Protein AF-A0A4T0EYI4-F1 (afdb_monomer_lite)

Radius of gyration: 16.44 Å; chains: 1; bounding box: 53×43×41 Å

Structure (mmCIF, N/CA/C/O backbone):
data_AF-A0A4T0EYI4-F1
#
_entry.id   AF-A0A4T0EYI4-F1
#
loop_
_atom_site.group_PDB
_atom_site.id
_atom_site.type_symbol
_atom_site.label_atom_id
_atom_site.label_alt_id
_atom_site.label_comp_id
_atom_site.label_asym_id
_atom_site.label_entity_id
_atom_site.label_seq_id
_atom_site.pdbx_PDB_ins_code
_atom_site.Cartn_x
_atom_site.Cartn_y
_atom_site.Cartn_z
_atom_site.occupancy
_atom_site.B_iso_or_equiv
_atom_site.auth_seq_id
_atom_site.auth_comp_id
_atom_site.auth_asym_id
_atom_site.auth_atom_id
_atom_site.pdbx_PDB_model_num
ATOM 1 N N . MET A 1 1 ? -4.486 22.518 3.947 1.00 43.56 1 MET A N 1
ATOM 2 C CA . MET A 1 1 ? -3.562 22.974 2.892 1.00 43.56 1 MET A CA 1
ATOM 3 C C . MET A 1 1 ? -3.400 21.788 1.966 1.00 43.56 1 MET A C 1
ATOM 5 O O . MET A 1 1 ? -2.816 20.806 2.405 1.00 43.56 1 MET A O 1
ATOM 9 N N . SER A 1 2 ? -4.046 21.813 0.800 1.00 47.06 2 SER A N 1
ATOM 10 C CA . SER A 1 2 ? -3.834 20.815 -0.251 1.00 47.06 2 SER A CA 1
ATOM 11 C C . SER A 1 2 ? -2.550 21.151 -1.007 1.00 47.06 2 SER A C 1
ATOM 13 O O . SER A 1 2 ? -2.255 22.325 -1.242 1.00 47.06 2 SER A O 1
ATOM 15 N N . ASN A 1 3 ? -1.763 20.124 -1.322 1.00 55.41 3 ASN A N 1
ATOM 16 C CA . ASN A 1 3 ? -0.596 20.237 -2.195 1.00 55.41 3 ASN A CA 1
ATOM 17 C C . ASN A 1 3 ? -0.980 19.762 -3.602 1.00 55.41 3 ASN A C 1
ATOM 19 O O . ASN A 1 3 ? -1.886 18.942 -3.740 1.00 55.41 3 ASN A O 1
ATOM 23 N N . ALA A 1 4 ? -0.293 20.276 -4.624 1.00 63.62 4 ALA A N 1
ATOM 24 C CA . ALA A 1 4 ? -0.445 19.809 -6.001 1.00 63.62 4 ALA A CA 1
ATOM 25 C C . ALA A 1 4 ? -0.168 18.299 -6.116 1.00 63.62 4 ALA A C 1
ATOM 27 O O . ALA A 1 4 ? 0.620 17.768 -5.329 1.00 63.62 4 ALA A O 1
ATOM 28 N N . ALA A 1 5 ? -0.781 17.654 -7.114 1.00 70.56 5 ALA A N 1
ATOM 29 C CA . ALA A 1 5 ? -0.576 16.249 -7.451 1.00 70.56 5 ALA A CA 1
ATOM 30 C C . ALA A 1 5 ? 0.906 15.855 -7.375 1.00 70.56 5 ALA A C 1
ATOM 32 O O . ALA A 1 5 ? 1.769 16.480 -8.005 1.00 70.56 5 ALA A O 1
ATOM 33 N N . LEU A 1 6 ? 1.202 14.822 -6.587 1.00 82.38 6 LEU A N 1
ATOM 34 C CA . LEU A 1 6 ? 2.560 14.309 -6.468 1.00 82.38 6 LEU A CA 1
ATOM 35 C C . LEU A 1 6 ? 2.934 13.525 -7.715 1.00 82.38 6 LEU A C 1
ATOM 37 O O . LEU A 1 6 ? 2.114 12.809 -8.287 1.00 82.38 6 LEU A O 1
ATOM 41 N N . THR A 1 7 ? 4.196 13.660 -8.112 1.00 86.81 7 THR A N 1
ATOM 42 C CA . THR A 1 7 ? 4.756 12.932 -9.245 1.00 86.81 7 THR A CA 1
ATOM 43 C C . THR A 1 7 ? 6.053 12.256 -8.849 1.00 86.81 7 THR A C 1
ATOM 45 O O . THR A 1 7 ? 6.918 12.884 -8.235 1.00 86.81 7 THR A O 1
ATOM 48 N N . ALA A 1 8 ? 6.223 11.013 -9.271 1.00 86.31 8 ALA A N 1
ATOM 49 C CA . ALA A 1 8 ? 7.468 10.275 -9.175 1.00 86.31 8 ALA A CA 1
ATOM 50 C C . ALA A 1 8 ? 7.797 9.643 -10.528 1.00 86.31 8 ALA A C 1
ATOM 52 O O . ALA A 1 8 ? 7.044 9.745 -11.495 1.00 86.31 8 ALA A O 1
ATOM 53 N N . THR A 1 9 ? 8.951 8.991 -10.596 1.00 87.88 9 THR A N 1
ATOM 54 C CA . THR A 1 9 ? 9.255 8.071 -11.691 1.00 87.88 9 THR A CA 1
ATOM 55 C C . THR A 1 9 ? 9.747 6.760 -11.111 1.00 87.88 9 THR A C 1
ATOM 57 O O . THR A 1 9 ? 10.304 6.770 -10.011 1.00 87.88 9 THR A O 1
ATOM 60 N N . CYS A 1 10 ? 9.556 5.656 -11.830 1.00 84.44 10 CYS A N 1
ATOM 61 C CA . CYS A 1 10 ? 10.192 4.387 -11.493 1.00 84.44 10 CYS A CA 1
ATOM 62 C C . CYS A 1 10 ? 10.856 3.722 -12.698 1.00 84.44 10 CYS A C 1
ATOM 64 O O . CYS A 1 10 ? 10.366 3.827 -13.823 1.00 84.44 10 CYS A O 1
ATOM 66 N N . GLY A 1 11 ? 11.944 2.995 -12.436 1.00 75.12 11 GLY A N 1
ATOM 67 C CA . GLY A 1 11 ? 12.628 2.172 -13.431 1.00 75.12 11 GLY A CA 1
ATOM 68 C C . GLY A 1 11 ? 13.494 2.938 -14.438 1.00 75.12 11 GLY A C 1
ATOM 69 O O . GLY A 1 11 ? 13.702 4.148 -14.348 1.00 75.12 11 GLY A O 1
ATOM 70 N N . ASN A 1 12 ? 14.035 2.187 -15.400 1.00 72.19 12 ASN A N 1
ATOM 71 C CA . ASN A 1 12 ? 14.775 2.701 -16.551 1.00 72.19 12 ASN A CA 1
ATOM 72 C C . ASN A 1 12 ? 14.362 1.908 -17.813 1.00 72.19 12 ASN A C 1
ATOM 74 O O . ASN A 1 12 ? 14.700 0.724 -17.899 1.00 72.19 12 ASN A O 1
ATOM 78 N N . PRO A 1 13 ? 13.653 2.512 -18.789 1.00 78.06 13 PRO A N 1
ATOM 79 C CA . PRO A 1 13 ? 13.300 3.932 -18.873 1.00 78.06 13 PRO A CA 1
ATOM 80 C C . PRO A 1 13 ? 12.294 4.370 -17.790 1.00 78.06 13 PRO A C 1
ATOM 82 O O . PRO A 1 13 ? 11.542 3.533 -17.292 1.00 78.06 13 PRO A O 1
ATOM 85 N N . PRO A 1 14 ? 12.286 5.663 -17.415 1.00 86.19 14 PRO A N 1
ATOM 86 C CA . PRO A 1 14 ? 11.438 6.168 -16.342 1.00 86.19 14 PRO A CA 1
ATOM 87 C C . PRO A 1 14 ? 9.956 6.109 -16.726 1.00 86.19 14 PRO A C 1
ATOM 89 O O . PRO A 1 14 ? 9.542 6.677 -17.737 1.00 86.19 14 PRO A O 1
ATOM 92 N N . ILE A 1 15 ? 9.160 5.451 -15.886 1.00 87.38 15 ILE A N 1
ATOM 93 C CA . ILE A 1 15 ? 7.695 5.446 -15.945 1.00 87.38 15 ILE A CA 1
ATOM 94 C C . ILE A 1 15 ? 7.197 6.567 -15.027 1.00 87.38 15 ILE A C 1
ATOM 96 O O . ILE A 1 15 ? 7.548 6.531 -13.846 1.00 87.38 15 ILE A O 1
ATOM 100 N N . PRO A 1 16 ? 6.441 7.565 -15.522 1.00 89.62 16 PRO A N 1
ATOM 101 C CA . PRO A 1 16 ? 5.845 8.586 -14.668 1.00 89.62 16 PRO A CA 1
ATOM 102 C C . PRO A 1 16 ? 4.775 7.957 -13.777 1.00 89.62 16 PRO A C 1
ATOM 104 O O . PRO A 1 16 ? 4.038 7.085 -14.226 1.00 89.62 16 PRO A O 1
ATOM 107 N N . LEU A 1 17 ? 4.732 8.399 -12.524 1.00 89.94 17 LEU A N 1
ATOM 108 C CA . LEU A 1 17 ? 3.751 7.978 -11.533 1.00 89.94 17 LEU A CA 1
ATOM 109 C C . LEU A 1 17 ? 3.094 9.200 -10.928 1.00 89.94 17 LEU A C 1
ATOM 111 O O . LEU A 1 17 ? 3.799 10.138 -10.543 1.00 89.94 17 LEU A O 1
ATOM 115 N N . HIS A 1 18 ? 1.779 9.158 -10.801 1.00 89.56 18 HIS A N 1
ATOM 116 C CA . HIS A 1 18 ? 0.986 10.219 -10.207 1.00 89.56 18 HIS A CA 1
ATOM 117 C C . HIS A 1 18 ? 0.351 9.739 -8.895 1.00 89.56 18 HIS A C 1
ATOM 119 O O . HIS A 1 18 ? 0.229 8.543 -8.641 1.00 89.56 18 HIS A O 1
ATOM 125 N N . SER A 1 19 ? 0.023 10.662 -7.993 1.00 85.81 19 SER A N 1
ATOM 126 C CA . SER A 1 19 ? -0.863 10.340 -6.866 1.00 85.81 19 SER A CA 1
ATOM 127 C C . SER A 1 19 ? -2.304 10.239 -7.363 1.00 85.81 19 SER A C 1
ATOM 129 O O . SER A 1 19 ? -2.661 10.824 -8.385 1.00 85.81 19 SER A O 1
ATOM 131 N N . GLN A 1 20 ? -3.137 9.507 -6.625 1.00 79.88 20 GLN A N 1
ATOM 132 C CA . GLN A 1 20 ? -4.529 9.247 -6.984 1.00 79.88 20 GLN A CA 1
ATOM 133 C C . GLN A 1 20 ? -5.396 10.519 -7.018 1.00 79.88 20 GLN A C 1
ATOM 135 O O . GLN A 1 20 ? -6.452 10.526 -7.657 1.00 79.88 20 GLN A O 1
ATOM 140 N N . SER A 1 21 ? -4.981 11.576 -6.316 1.00 79.62 21 SER A N 1
ATOM 141 C CA . SER A 1 21 ? -5.732 12.822 -6.161 1.00 79.62 21 SER A CA 1
ATOM 142 C C . SER A 1 21 ? -4.952 14.014 -6.728 1.00 79.62 21 SER A C 1
ATOM 144 O O . SER A 1 21 ? -3.763 14.180 -6.457 1.00 79.62 21 SER A O 1
ATOM 146 N N . ASP A 1 22 ? -5.650 14.904 -7.442 1.00 72.56 22 ASP A N 1
ATOM 147 C CA . ASP A 1 22 ? -5.082 16.173 -7.934 1.00 72.56 22 ASP A CA 1
ATOM 148 C C . ASP A 1 22 ? -4.660 17.110 -6.786 1.00 72.56 22 ASP A C 1
ATOM 150 O O . ASP A 1 22 ? -3.749 17.932 -6.922 1.00 72.56 22 ASP A O 1
ATOM 154 N N . GLU A 1 23 ? -5.327 16.960 -5.639 1.00 79.75 23 GLU A N 1
ATOM 155 C CA . GLU A 1 23 ? -5.036 17.633 -4.380 1.00 79.75 23 GLU A CA 1
ATOM 156 C C . GLU A 1 23 ? -4.687 16.596 -3.309 1.00 79.75 23 GLU A C 1
ATOM 158 O O . GLU A 1 23 ? -5.571 15.974 -2.723 1.00 79.75 23 GLU A O 1
ATOM 163 N N . THR A 1 24 ? -3.396 16.421 -3.025 1.00 78.50 24 THR A N 1
ATOM 164 C CA . THR A 1 24 ? -2.951 15.390 -2.079 1.00 78.50 24 THR A CA 1
ATOM 165 C C . THR A 1 24 ? -3.036 15.888 -0.639 1.00 78.50 24 THR A C 1
ATOM 167 O O . THR A 1 24 ? -2.420 16.899 -0.269 1.00 78.50 24 THR A O 1
ATOM 170 N N . SER A 1 25 ? -3.762 15.155 0.197 1.00 86.88 25 SER A N 1
ATOM 171 C CA . SER A 1 25 ? -3.719 15.263 1.652 1.00 86.88 25 SER A CA 1
ATOM 172 C C . SER A 1 25 ? -2.351 14.827 2.204 1.00 86.88 25 SER A C 1
ATOM 174 O O . SER A 1 25 ? -1.619 14.076 1.555 1.00 86.88 25 SER A O 1
ATOM 176 N N . PRO A 1 26 ? -1.982 15.228 3.437 1.00 89.75 26 PRO A N 1
ATOM 177 C CA . PRO A 1 26 ? -0.728 14.788 4.053 1.00 89.75 26 PRO A CA 1
ATOM 178 C C . PRO A 1 26 ? -0.599 13.262 4.177 1.00 89.75 26 PRO A C 1
ATOM 180 O O . PRO A 1 26 ? 0.506 12.730 4.101 1.00 89.75 26 PRO A O 1
ATOM 183 N N . SER A 1 27 ? -1.717 12.558 4.367 1.00 90.19 27 SER A N 1
ATOM 184 C CA . SER A 1 27 ? -1.760 11.097 4.456 1.00 90.19 27 SER A CA 1
ATOM 185 C C . SER A 1 27 ? -1.556 10.417 3.106 1.00 90.19 27 SER A C 1
ATOM 187 O O . SER A 1 27 ? -0.804 9.447 3.041 1.00 90.19 27 SER A O 1
ATOM 189 N N . GLU A 1 28 ? -2.170 10.938 2.038 1.00 90.06 28 GLU A N 1
ATOM 190 C CA . GLU A 1 28 ? -1.924 10.459 0.668 1.00 90.06 28 GLU A CA 1
ATOM 191 C C . GLU A 1 28 ? -0.465 10.707 0.290 1.00 90.06 28 GLU A C 1
ATOM 193 O O . GLU A 1 28 ? 0.220 9.788 -0.140 1.00 90.06 28 GLU A O 1
ATOM 198 N N . ALA A 1 29 ? 0.060 11.901 0.581 1.00 92.50 29 ALA A N 1
ATOM 199 C CA . ALA A 1 29 ? 1.457 12.229 0.329 1.00 92.50 29 ALA A CA 1
ATOM 200 C C . ALA A 1 29 ? 2.436 11.303 1.064 1.00 92.50 29 ALA A C 1
ATOM 202 O O . ALA A 1 29 ? 3.441 10.871 0.498 1.00 92.50 29 ALA A O 1
ATOM 203 N N . ALA A 1 30 ? 2.148 10.973 2.324 1.00 95.38 30 ALA A N 1
ATOM 204 C CA . ALA A 1 30 ? 2.953 10.024 3.080 1.00 95.38 30 ALA A CA 1
ATOM 205 C C . ALA A 1 30 ? 2.912 8.622 2.453 1.00 95.38 30 ALA A C 1
ATOM 207 O O . ALA A 1 30 ? 3.962 8.001 2.305 1.00 95.38 30 ALA A O 1
ATOM 208 N N . MET A 1 31 ? 1.731 8.137 2.056 1.00 95.69 31 MET A N 1
ATOM 209 C CA . MET A 1 31 ? 1.601 6.826 1.418 1.00 95.69 31 MET A CA 1
ATOM 210 C C . MET A 1 31 ? 2.300 6.782 0.052 1.00 95.69 31 MET A C 1
ATOM 212 O O . MET A 1 31 ? 3.063 5.853 -0.209 1.00 95.69 31 MET A O 1
ATOM 216 N N . PHE A 1 32 ? 2.109 7.810 -0.776 1.00 95.06 32 PHE A N 1
ATOM 217 C CA . PHE A 1 32 ? 2.765 7.967 -2.073 1.00 95.06 32 PHE A CA 1
ATOM 218 C C . PHE A 1 32 ? 4.290 7.880 -1.947 1.00 95.06 32 PHE A C 1
ATOM 220 O O . PHE A 1 32 ? 4.945 7.138 -2.681 1.00 95.06 32 PHE A O 1
ATOM 227 N N . ASN A 1 33 ? 4.867 8.592 -0.974 1.00 95.75 33 ASN A N 1
ATOM 228 C CA . ASN A 1 33 ? 6.309 8.573 -0.733 1.00 95.75 33 ASN A CA 1
ATOM 229 C C . ASN A 1 33 ? 6.793 7.200 -0.246 1.00 95.75 33 ASN A C 1
ATOM 231 O O . ASN A 1 33 ? 7.795 6.703 -0.746 1.00 95.75 33 ASN A O 1
ATOM 235 N N . ILE A 1 34 ? 6.052 6.540 0.654 1.00 97.69 34 ILE A N 1
ATOM 236 C CA . ILE A 1 34 ? 6.377 5.181 1.126 1.00 97.69 34 ILE A CA 1
ATOM 237 C C . ILE A 1 34 ? 6.446 4.184 -0.046 1.00 97.69 34 ILE A C 1
ATOM 239 O O . ILE A 1 34 ? 7.352 3.348 -0.097 1.00 97.69 34 ILE A O 1
ATOM 243 N N . LEU A 1 35 ? 5.501 4.264 -0.988 1.00 96.94 35 LEU A N 1
ATOM 244 C CA . LEU A 1 35 ? 5.482 3.408 -2.178 1.00 96.94 35 LEU A CA 1
ATOM 245 C C . LEU A 1 35 ? 6.596 3.775 -3.159 1.00 96.94 35 LEU A C 1
ATOM 247 O O . LEU A 1 35 ? 7.276 2.886 -3.671 1.00 96.94 35 LEU A O 1
ATOM 251 N N . THR A 1 36 ? 6.816 5.072 -3.378 1.00 96.00 36 THR A N 1
ATOM 252 C CA . THR A 1 36 ? 7.889 5.593 -4.235 1.00 96.00 36 THR A CA 1
ATOM 253 C C . THR A 1 36 ? 9.256 5.111 -3.758 1.00 96.00 36 THR A C 1
ATOM 255 O O . THR A 1 36 ? 10.048 4.619 -4.563 1.00 96.00 36 THR A O 1
ATOM 258 N N . ASP A 1 37 ? 9.512 5.180 -2.452 1.00 95.94 37 ASP A N 1
ATOM 259 C CA . ASP A 1 37 ? 10.762 4.722 -1.850 1.00 95.94 37 ASP A CA 1
ATOM 260 C C . ASP A 1 37 ? 10.992 3.227 -2.108 1.00 95.94 37 ASP A C 1
ATOM 262 O O . ASP A 1 37 ? 12.105 2.831 -2.442 1.00 95.94 37 ASP A O 1
ATOM 266 N N . LEU A 1 38 ? 9.947 2.392 -2.020 1.00 96.88 38 LEU A N 1
ATOM 267 C CA . LEU A 1 38 ? 10.032 0.949 -2.275 1.00 96.88 38 LEU A CA 1
ATOM 268 C C . LEU A 1 38 ? 10.361 0.624 -3.740 1.00 96.88 38 LEU A C 1
ATOM 270 O O . LEU A 1 38 ? 11.219 -0.219 -4.033 1.00 96.88 38 LEU A O 1
ATOM 274 N N . ILE A 1 39 ? 9.649 1.243 -4.679 1.00 95.06 39 ILE A N 1
ATOM 275 C CA . ILE A 1 39 ? 9.796 0.911 -6.101 1.00 95.06 39 ILE A CA 1
ATOM 276 C C . ILE A 1 39 ? 11.081 1.481 -6.707 1.00 95.06 39 ILE A C 1
ATOM 278 O O . ILE A 1 39 ? 11.542 0.958 -7.718 1.00 95.06 39 ILE A O 1
ATOM 282 N N . ASN A 1 40 ? 11.685 2.489 -6.071 1.00 92.75 40 ASN A N 1
ATOM 283 C CA . ASN A 1 40 ? 12.924 3.118 -6.526 1.00 92.75 40 ASN A CA 1
ATOM 284 C C . ASN A 1 40 ? 14.195 2.584 -5.863 1.00 92.75 40 ASN A C 1
ATOM 286 O O . ASN A 1 40 ? 15.286 3.040 -6.202 1.00 92.75 40 ASN A O 1
ATOM 290 N N . ILE A 1 41 ? 14.095 1.582 -4.983 1.00 93.00 41 ILE A N 1
ATOM 291 C CA . ILE A 1 41 ? 15.282 0.876 -4.481 1.00 93.00 41 ILE A CA 1
ATOM 292 C C . ILE A 1 41 ? 16.071 0.323 -5.684 1.00 93.00 41 ILE A C 1
ATOM 294 O O . ILE A 1 41 ? 15.489 -0.356 -6.534 1.00 93.00 41 ILE A O 1
ATOM 298 N N . PRO A 1 42 ? 17.380 0.572 -5.816 1.00 91.75 42 PRO A N 1
ATOM 299 C CA . PRO A 1 42 ? 18.155 -0.034 -6.892 1.00 91.75 42 PRO A CA 1
ATOM 300 C C . PRO A 1 42 ? 18.038 -1.565 -6.855 1.00 91.75 42 PRO A C 1
ATOM 302 O O . PRO A 1 42 ? 18.123 -2.165 -5.787 1.00 91.75 42 PRO A O 1
ATOM 305 N N . THR A 1 43 ? 17.866 -2.232 -8.002 1.00 90.25 43 THR A N 1
ATOM 306 C CA . THR A 1 43 ? 17.611 -3.691 -8.060 1.00 90.25 43 THR A CA 1
ATOM 307 C C . THR A 1 43 ? 18.651 -4.522 -7.301 1.00 90.25 43 THR A C 1
ATOM 309 O O . THR A 1 43 ? 18.314 -5.530 -6.692 1.00 90.25 43 THR A O 1
ATOM 312 N N . HIS A 1 44 ? 19.913 -4.087 -7.296 1.00 91.94 44 HIS A N 1
ATOM 313 C CA . HIS A 1 44 ? 21.008 -4.756 -6.587 1.00 91.94 44 HIS A CA 1
ATOM 314 C C . HIS A 1 44 ? 20.997 -4.529 -5.064 1.00 91.94 44 HIS A C 1
ATOM 316 O O . HIS A 1 44 ? 21.643 -5.276 -4.332 1.00 91.94 44 HIS A O 1
ATOM 322 N N . GLU A 1 45 ? 20.273 -3.516 -4.587 1.00 94.06 45 GLU A N 1
ATOM 323 C CA . GLU A 1 45 ? 20.070 -3.208 -3.167 1.00 94.06 45 GLU A CA 1
ATOM 324 C C . GLU A 1 45 ? 18.740 -3.7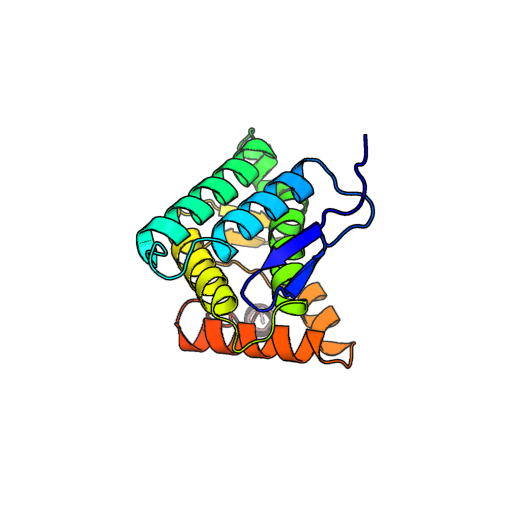63 -2.641 1.00 94.06 45 GLU A C 1
ATOM 326 O O . GLU A 1 45 ? 18.569 -3.919 -1.430 1.00 94.06 45 GLU A O 1
ATOM 331 N N . TYR A 1 46 ? 17.794 -4.076 -3.533 1.00 95.94 46 TYR A N 1
ATOM 332 C CA . TYR A 1 46 ? 16.490 -4.599 -3.155 1.00 95.94 46 TYR A CA 1
ATOM 333 C C . TYR A 1 46 ? 16.613 -5.974 -2.493 1.00 95.94 46 TYR A C 1
ATOM 335 O O . TYR A 1 46 ? 17.049 -6.957 -3.093 1.00 95.94 46 TYR A O 1
ATOM 343 N N . GLN A 1 47 ? 16.170 -6.051 -1.241 1.00 95.94 47 GLN A N 1
ATOM 344 C CA . GLN A 1 47 ? 16.106 -7.289 -0.478 1.00 95.94 47 GLN A CA 1
ATOM 345 C C . GLN A 1 47 ? 14.644 -7.609 -0.201 1.00 95.94 47 GLN A C 1
ATOM 347 O O . GLN A 1 47 ? 14.052 -6.992 0.683 1.00 95.94 47 GLN A O 1
ATOM 352 N N . LYS A 1 48 ? 14.092 -8.600 -0.917 1.00 93.75 48 LYS A N 1
ATOM 353 C CA . LYS A 1 48 ? 12.678 -9.016 -0.854 1.00 93.75 48 LYS A CA 1
ATOM 354 C C . LYS A 1 48 ? 12.061 -8.866 0.538 1.00 93.75 48 LYS A C 1
ATOM 356 O O . LYS A 1 48 ? 11.155 -8.068 0.710 1.00 93.75 48 LYS A O 1
ATOM 361 N N . HIS A 1 49 ? 12.593 -9.554 1.548 1.00 95.00 49 HIS A N 1
ATOM 362 C CA . HIS A 1 49 ? 12.026 -9.501 2.899 1.00 95.00 49 HIS A CA 1
ATOM 363 C C . HIS A 1 49 ? 12.349 -8.205 3.652 1.00 95.00 49 HIS A C 1
ATOM 365 O O . HIS A 1 49 ? 11.461 -7.615 4.257 1.00 95.00 49 HIS A O 1
ATOM 371 N N . THR A 1 50 ? 13.598 -7.735 3.632 1.00 96.94 50 THR A N 1
ATOM 372 C CA . THR A 1 50 ? 14.018 -6.573 4.434 1.00 96.94 50 THR A CA 1
ATOM 373 C C . THR A 1 50 ? 13.388 -5.272 3.938 1.00 96.94 50 THR A C 1
ATOM 375 O O . THR A 1 50 ? 12.828 -4.514 4.733 1.00 96.94 50 THR A O 1
ATOM 378 N N . SER A 1 51 ? 13.466 -5.022 2.628 1.00 97.38 51 SER A N 1
ATOM 379 C CA . SER A 1 51 ? 12.935 -3.824 1.980 1.00 97.38 51 SER A CA 1
ATOM 380 C C . SER A 1 51 ? 11.414 -3.780 2.105 1.00 97.38 51 SER A C 1
ATOM 382 O O . SER A 1 51 ? 10.877 -2.806 2.631 1.00 97.38 51 SER A O 1
ATOM 384 N N . ALA A 1 52 ? 10.726 -4.870 1.743 1.00 97.31 52 ALA A N 1
ATOM 385 C CA . ALA A 1 52 ? 9.273 -4.955 1.858 1.00 97.31 52 ALA A CA 1
ATOM 386 C C . ALA A 1 52 ? 8.787 -4.836 3.310 1.00 97.31 52 ALA A C 1
ATOM 388 O O . ALA A 1 52 ? 7.834 -4.107 3.575 1.00 97.31 52 ALA A O 1
ATOM 389 N N . ALA A 1 53 ? 9.463 -5.473 4.275 1.00 97.56 53 ALA A N 1
ATOM 390 C CA . ALA A 1 53 ? 9.083 -5.380 5.684 1.00 97.56 53 ALA A CA 1
ATOM 391 C C . ALA A 1 53 ? 9.334 -3.985 6.268 1.00 97.56 53 ALA A C 1
ATOM 393 O O . ALA A 1 53 ? 8.664 -3.581 7.220 1.00 97.56 53 ALA A O 1
ATOM 394 N N . SER A 1 54 ? 10.310 -3.240 5.742 1.00 97.88 54 SER A N 1
ATOM 395 C CA . SER A 1 54 ? 10.509 -1.835 6.103 1.00 97.88 54 SER A CA 1
ATOM 396 C C . SER A 1 54 ? 9.338 -0.979 5.627 1.00 97.88 54 SER A C 1
ATOM 398 O O . SER A 1 54 ? 8.749 -0.258 6.432 1.00 97.88 54 SER A O 1
ATOM 400 N N . THR A 1 55 ? 8.933 -1.135 4.365 1.00 98.00 55 THR A N 1
ATOM 401 C CA . THR A 1 55 ? 7.764 -0.448 3.800 1.00 98.00 55 THR A CA 1
ATOM 402 C C . THR A 1 55 ? 6.479 -0.832 4.536 1.00 98.00 55 THR A C 1
ATOM 404 O O . THR A 1 55 ? 5.737 0.047 4.959 1.00 98.00 55 THR A O 1
ATOM 407 N N . ALA A 1 56 ? 6.259 -2.120 4.814 1.00 96.88 56 ALA A N 1
ATOM 408 C CA . ALA A 1 56 ? 5.122 -2.610 5.597 1.00 96.88 56 ALA A CA 1
ATOM 409 C C . ALA A 1 56 ? 5.033 -1.949 6.981 1.00 96.88 56 ALA A C 1
ATOM 411 O O . ALA A 1 56 ? 3.965 -1.498 7.402 1.00 96.88 56 ALA A O 1
ATOM 412 N N . ARG A 1 57 ? 6.165 -1.831 7.688 1.00 97.56 57 ARG A N 1
ATOM 413 C CA . ARG A 1 57 ? 6.226 -1.140 8.984 1.00 97.56 57 ARG A CA 1
ATOM 414 C C . ARG A 1 57 ? 5.948 0.356 8.858 1.00 97.56 57 ARG A C 1
ATOM 416 O O . ARG A 1 57 ? 5.270 0.898 9.732 1.00 97.56 57 ARG A O 1
ATOM 423 N N . ALA A 1 58 ? 6.435 1.010 7.805 1.00 98.00 58 ALA A N 1
ATOM 424 C CA . ALA A 1 58 ? 6.149 2.418 7.539 1.00 98.00 58 ALA A CA 1
ATOM 425 C C . ALA A 1 58 ? 4.650 2.638 7.268 1.00 98.00 58 ALA A C 1
ATOM 427 O O . ALA A 1 58 ? 4.041 3.484 7.921 1.00 98.00 58 ALA A O 1
ATOM 428 N N . THR A 1 59 ? 4.025 1.817 6.417 1.00 96.62 59 THR A N 1
ATOM 429 C CA . THR A 1 59 ? 2.577 1.863 6.146 1.00 96.62 59 THR A CA 1
ATOM 430 C C . THR A 1 59 ? 1.752 1.606 7.402 1.00 96.62 59 THR A C 1
ATOM 432 O O . THR A 1 59 ? 0.825 2.358 7.699 1.00 96.62 59 THR A O 1
ATOM 435 N N . ASN A 1 60 ? 2.102 0.590 8.195 1.00 95.31 60 ASN A N 1
ATOM 436 C CA . ASN A 1 60 ? 1.408 0.342 9.456 1.00 95.31 60 ASN A CA 1
ATOM 437 C C . ASN A 1 60 ? 1.585 1.513 10.435 1.00 95.31 60 ASN A C 1
ATOM 439 O O . ASN A 1 60 ? 0.634 1.898 11.105 1.00 95.31 60 ASN A O 1
ATOM 443 N N . SER A 1 61 ? 2.768 2.127 10.493 1.00 95.75 61 SER A N 1
ATOM 444 C CA . SER A 1 61 ? 2.999 3.312 11.332 1.00 95.75 61 SER A CA 1
ATOM 445 C C . SER A 1 61 ? 2.165 4.510 10.872 1.00 95.75 61 SER A C 1
ATOM 447 O O . SER A 1 61 ? 1.577 5.188 11.714 1.00 95.75 61 SER A O 1
ATOM 449 N N . LEU A 1 62 ? 2.048 4.730 9.556 1.00 95.69 62 LEU A N 1
ATOM 450 C CA . LEU A 1 62 ? 1.154 5.736 8.980 1.00 95.69 62 LEU A CA 1
ATOM 451 C C . LEU A 1 62 ? -0.289 5.477 9.421 1.00 95.69 62 LEU A C 1
ATOM 453 O O . LEU A 1 62 ? -0.899 6.350 10.033 1.00 95.69 62 LEU A O 1
ATOM 457 N N . TYR A 1 63 ? -0.801 4.263 9.221 1.00 92.81 63 TYR A N 1
ATOM 458 C CA . TYR A 1 63 ? -2.141 3.874 9.666 1.00 92.81 63 TYR A CA 1
ATOM 459 C C . TYR A 1 63 ? -2.374 4.140 11.166 1.00 92.81 63 TYR A C 1
ATOM 461 O O . TYR A 1 63 ? -3.368 4.761 11.546 1.00 92.81 63 TYR A O 1
ATOM 469 N N . LEU A 1 64 ? -1.435 3.730 12.027 1.00 92.69 64 LEU A N 1
ATOM 470 C CA . LEU A 1 64 ? -1.520 3.960 13.473 1.00 92.69 64 LEU A CA 1
ATOM 471 C C . LEU A 1 64 ? -1.515 5.454 13.833 1.00 92.69 64 LEU A C 1
ATOM 473 O O . LEU A 1 64 ? -2.176 5.842 14.796 1.00 92.69 64 LEU A O 1
ATOM 477 N N . SER A 1 65 ? -0.794 6.283 13.073 1.00 92.81 65 SER A N 1
ATOM 478 C CA . SER A 1 65 ? -0.721 7.733 13.292 1.00 92.81 65 SER A CA 1
ATOM 479 C C . SER A 1 65 ? -2.016 8.463 12.926 1.00 92.81 65 SER A C 1
ATOM 481 O O . SER A 1 65 ? -2.375 9.435 13.588 1.00 92.81 65 SER A O 1
ATOM 483 N N . LEU A 1 66 ? -2.747 7.966 11.922 1.00 89.44 66 LEU A N 1
ATOM 484 C CA . LEU A 1 66 ? -4.040 8.520 11.514 1.00 89.44 66 LEU A CA 1
ATOM 485 C C . LEU A 1 66 ? -5.136 8.219 12.542 1.00 89.44 66 LEU A C 1
ATOM 487 O O . LEU A 1 66 ? -6.113 8.957 12.643 1.00 89.44 66 LEU A O 1
ATOM 491 N N . LEU A 1 67 ? -4.976 7.136 13.308 1.00 88.25 67 LEU A N 1
ATOM 492 C CA . LEU A 1 67 ? -5.974 6.630 14.247 1.00 88.25 67 LEU A CA 1
ATOM 493 C C . LEU A 1 67 ? -5.306 6.219 15.570 1.00 88.25 67 LEU A C 1
ATOM 495 O O . LEU A 1 67 ? -5.204 5.023 15.865 1.00 88.25 67 LEU A O 1
ATOM 499 N N . PRO A 1 68 ? -4.826 7.174 16.385 1.00 83.69 68 PRO A N 1
ATOM 500 C CA . PRO A 1 68 ? -4.066 6.859 17.594 1.00 83.69 68 PRO A CA 1
ATOM 501 C C . PRO A 1 68 ? -4.925 6.192 18.680 1.00 83.69 68 PRO A C 1
ATOM 503 O O . PRO A 1 68 ? -4.427 5.328 19.402 1.00 83.69 68 PRO A O 1
ATOM 506 N N . ASP A 1 69 ? -6.212 6.541 18.769 1.00 89.06 69 ASP A N 1
ATOM 507 C CA . ASP A 1 69 ? -7.146 5.951 19.732 1.00 89.06 69 ASP A CA 1
ATOM 508 C C . ASP A 1 69 ? -7.650 4.575 19.268 1.00 89.06 69 ASP A C 1
ATOM 510 O O . ASP A 1 69 ? -8.157 4.423 18.156 1.00 89.06 69 ASP A O 1
ATOM 514 N N . LEU A 1 70 ? -7.526 3.565 20.133 1.00 83.88 70 LEU A N 1
ATOM 515 C CA . LEU A 1 70 ? -7.854 2.173 19.815 1.00 83.88 70 LEU A CA 1
ATOM 516 C C . LEU A 1 70 ? -9.349 1.951 19.539 1.00 83.88 70 LEU A C 1
ATOM 518 O O . LEU A 1 70 ? -9.695 1.199 18.624 1.00 83.88 70 LEU A O 1
ATOM 522 N N . ASN A 1 71 ? -10.228 2.581 20.320 1.00 83.88 71 ASN A N 1
ATOM 523 C CA . ASN A 1 71 ? -11.675 2.407 20.187 1.00 83.88 71 ASN A CA 1
ATOM 524 C C . ASN A 1 71 ? -12.177 3.111 18.929 1.00 83.88 71 ASN A C 1
ATOM 526 O O . ASN A 1 71 ? -12.926 2.528 18.148 1.00 83.88 71 ASN A O 1
ATOM 530 N N . PHE A 1 72 ? -11.694 4.331 18.697 1.00 85.56 72 PHE A N 1
ATOM 531 C CA . PHE A 1 72 ? -11.958 5.088 17.487 1.00 85.56 72 PHE A CA 1
ATOM 532 C C . PHE A 1 72 ? -11.458 4.334 16.258 1.00 85.56 72 PHE A C 1
ATOM 534 O O . PHE A 1 72 ? -12.201 4.188 15.290 1.00 85.56 72 PHE A O 1
ATOM 541 N N . ARG A 1 73 ? -10.241 3.782 16.311 1.00 87.38 73 ARG A N 1
ATOM 542 C CA . ARG A 1 73 ? -9.669 2.989 15.222 1.00 87.38 73 ARG A CA 1
ATOM 543 C C . ARG A 1 73 ? -10.539 1.785 14.891 1.00 87.38 73 ARG A C 1
ATOM 545 O O . ARG A 1 73 ? -10.817 1.559 13.718 1.00 87.38 73 ARG A O 1
ATOM 552 N N . ARG A 1 74 ? -11.019 1.041 15.892 1.00 83.06 74 ARG A N 1
ATOM 553 C CA . ARG A 1 74 ? -11.849 -0.148 15.654 1.00 83.06 74 ARG A CA 1
ATOM 554 C C . ARG A 1 74 ? -13.033 0.149 14.728 1.00 83.06 74 ARG A C 1
ATOM 556 O O . ARG A 1 74 ? -13.311 -0.681 13.877 1.00 83.06 74 ARG A O 1
ATOM 563 N N . THR A 1 75 ? -13.687 1.303 14.853 1.00 81.88 75 THR A N 1
ATOM 564 C CA . THR A 1 75 ? -14.905 1.631 14.085 1.00 81.88 75 THR A CA 1
ATOM 565 C C . THR A 1 75 ? -14.706 2.647 12.956 1.00 81.88 75 THR A C 1
ATOM 567 O O . THR A 1 75 ? -15.578 2.774 12.107 1.00 81.88 75 THR A O 1
ATOM 570 N N . ASN A 1 76 ? -13.588 3.382 12.923 1.00 83.06 76 ASN A N 1
ATOM 571 C CA . ASN A 1 76 ? -13.366 4.503 11.991 1.00 83.06 76 ASN A CA 1
ATOM 572 C C . ASN A 1 76 ? -12.147 4.301 11.078 1.00 83.06 76 ASN A C 1
AT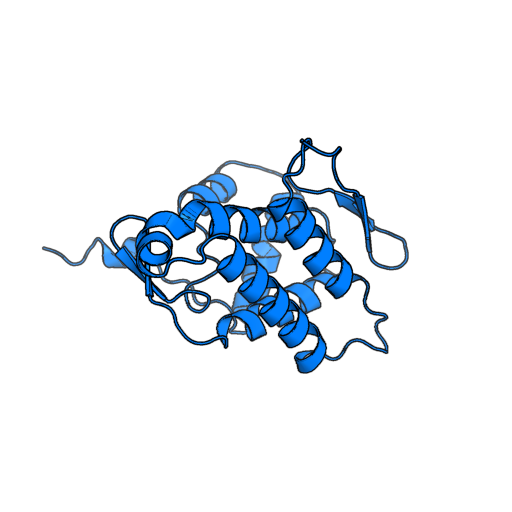OM 574 O O . ASN A 1 76 ? -11.604 5.257 10.533 1.00 83.06 76 ASN A O 1
ATOM 578 N N . SER A 1 77 ? -11.706 3.055 10.897 1.00 85.81 77 SER A N 1
ATOM 579 C CA . SER A 1 77 ? -10.533 2.750 10.066 1.00 85.81 77 SER A CA 1
ATOM 580 C C . SER A 1 77 ? -10.751 2.863 8.566 1.00 85.81 77 SER A C 1
ATOM 582 O O . SER A 1 77 ? -9.775 2.878 7.823 1.00 85.81 77 SER A O 1
ATOM 584 N N . TYR A 1 78 ? -12.004 2.959 8.119 1.00 82.12 78 TYR A N 1
ATOM 585 C CA . TYR A 1 78 ? -12.353 2.930 6.702 1.00 82.12 78 TYR A CA 1
ATOM 586 C C . TYR A 1 78 ? -11.598 3.980 5.879 1.00 82.12 78 TYR A C 1
ATOM 588 O O . TYR A 1 78 ? -10.963 3.623 4.896 1.00 82.12 78 TYR A O 1
ATOM 596 N N . SER A 1 79 ? -11.596 5.248 6.303 1.00 82.50 79 SER A N 1
ATOM 597 C CA . SER A 1 79 ? -10.940 6.327 5.551 1.00 82.50 79 SER A CA 1
ATOM 598 C C . SER A 1 79 ? -9.422 6.151 5.473 1.00 82.50 79 SER A C 1
ATOM 600 O O . SER A 1 79 ? -8.846 6.305 4.403 1.00 82.50 79 SER A O 1
ATOM 602 N N . ALA A 1 80 ? -8.772 5.769 6.576 1.00 87.75 80 ALA A N 1
ATOM 603 C CA . ALA A 1 80 ? -7.329 5.527 6.601 1.00 87.75 80 ALA A CA 1
ATOM 604 C C . ALA A 1 80 ? -6.931 4.325 5.728 1.00 87.75 80 ALA A C 1
ATOM 606 O O . ALA A 1 80 ? -5.927 4.371 5.021 1.00 87.75 80 ALA A O 1
ATOM 607 N N . ILE A 1 81 ? -7.731 3.256 5.765 1.00 87.56 81 ILE A N 1
ATOM 608 C CA . ILE A 1 81 ? -7.549 2.067 4.926 1.00 87.56 81 ILE A CA 1
ATOM 609 C C . ILE A 1 81 ? -7.758 2.426 3.454 1.00 87.56 81 ILE A C 1
ATOM 611 O O . ILE A 1 81 ? -6.932 2.051 2.627 1.00 87.56 81 ILE A O 1
ATOM 615 N N . TYR A 1 82 ? -8.806 3.190 3.138 1.00 84.00 82 TYR A N 1
ATOM 616 C CA . TYR A 1 82 ? -9.073 3.683 1.790 1.00 84.00 82 TYR A CA 1
ATOM 617 C C . TYR A 1 82 ? -7.880 4.474 1.247 1.00 84.00 82 TYR A C 1
ATOM 619 O O . TYR A 1 82 ? -7.363 4.123 0.197 1.00 84.00 82 TYR A O 1
ATOM 627 N N . THR A 1 83 ? -7.361 5.456 1.993 1.00 86.06 83 THR A N 1
ATOM 628 C CA . THR A 1 83 ? -6.174 6.227 1.579 1.00 86.06 83 THR A CA 1
ATOM 629 C C . THR A 1 83 ? -4.979 5.333 1.240 1.00 86.06 83 THR A C 1
ATOM 631 O O . THR A 1 83 ? -4.311 5.552 0.235 1.00 86.06 83 THR A O 1
ATOM 634 N N . ILE A 1 84 ? -4.708 4.312 2.058 1.00 89.62 84 ILE A N 1
ATOM 635 C CA . ILE A 1 84 ? -3.569 3.409 1.845 1.00 89.62 84 ILE A CA 1
ATOM 636 C C . ILE A 1 84 ? -3.744 2.582 0.569 1.00 89.62 84 ILE A C 1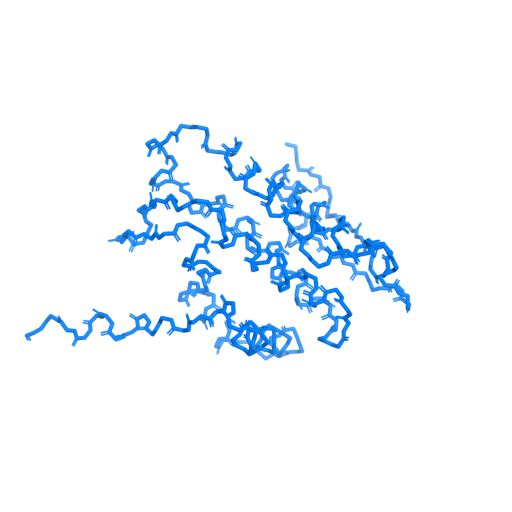
ATOM 638 O O . ILE A 1 84 ? -2.809 2.465 -0.225 1.00 89.62 84 ILE A O 1
ATOM 642 N N . TRP A 1 85 ? -4.925 1.995 0.372 1.00 87.31 85 TRP A N 1
ATOM 643 C CA . TRP A 1 85 ? -5.165 1.114 -0.767 1.00 87.31 85 TRP A CA 1
ATOM 644 C C . TRP A 1 85 ? -5.356 1.873 -2.073 1.00 87.31 85 TRP A C 1
ATOM 646 O O . TRP A 1 85 ? -4.829 1.426 -3.087 1.00 87.31 85 TRP A O 1
ATOM 656 N N . SER A 1 86 ? -6.036 3.019 -2.063 1.00 85.12 86 SER A N 1
ATOM 657 C CA . SER A 1 86 ? -6.242 3.827 -3.268 1.00 85.12 86 SER A CA 1
ATOM 658 C C . SER A 1 86 ? -4.919 4.280 -3.881 1.00 85.12 86 SER A C 1
ATOM 660 O O . SER A 1 86 ? -4.733 4.132 -5.086 1.00 85.12 86 SER A O 1
ATOM 662 N N . GLU A 1 87 ? -3.959 4.722 -3.062 1.00 90.19 87 GLU A N 1
ATOM 663 C CA . GLU A 1 87 ? -2.612 5.063 -3.540 1.00 90.19 87 GLU A CA 1
ATOM 664 C C . GLU A 1 87 ? -1.863 3.839 -4.088 1.00 90.19 87 GLU A C 1
ATOM 666 O O . GLU A 1 87 ? -1.277 3.902 -5.168 1.00 90.19 87 GLU A O 1
ATOM 671 N N . LEU A 1 88 ? -1.931 2.686 -3.410 1.00 91.31 88 LEU A N 1
ATOM 672 C CA . LEU A 1 88 ? -1.314 1.457 -3.921 1.00 91.31 88 LEU A CA 1
ATOM 673 C C . LEU A 1 88 ? -1.893 1.044 -5.275 1.00 91.31 88 LEU A C 1
ATOM 675 O O . LEU A 1 88 ? -1.149 0.693 -6.189 1.00 91.31 88 LEU A O 1
ATOM 679 N N . PHE A 1 89 ? -3.215 1.064 -5.414 1.00 86.69 89 PHE A N 1
ATOM 680 C CA . PHE A 1 89 ? -3.857 0.671 -6.661 1.00 86.69 89 PHE A CA 1
ATOM 681 C C . PHE A 1 89 ? -3.590 1.666 -7.777 1.00 86.69 89 PHE A C 1
ATOM 683 O O . PHE A 1 89 ? -3.484 1.247 -8.927 1.00 86.69 89 PHE A O 1
ATOM 690 N N . ASN A 1 90 ? -3.411 2.945 -7.454 1.00 87.75 90 ASN A N 1
ATOM 691 C CA . ASN A 1 90 ? -2.982 3.925 -8.435 1.00 87.75 90 ASN A CA 1
ATOM 692 C C . ASN A 1 90 ? -1.608 3.562 -9.027 1.00 87.75 90 ASN A C 1
ATOM 694 O O . ASN A 1 90 ? -1.458 3.491 -10.244 1.00 87.75 90 ASN A O 1
ATOM 698 N N . PHE A 1 91 ? -0.648 3.159 -8.186 1.00 91.38 91 PHE A N 1
ATOM 699 C CA . PHE A 1 91 ? 0.652 2.664 -8.660 1.00 91.38 91 PHE A CA 1
ATOM 700 C C . PHE A 1 91 ? 0.502 1.428 -9.558 1.00 91.38 91 PHE A C 1
ATOM 702 O O . PHE A 1 91 ? 1.145 1.336 -10.602 1.00 91.38 91 PHE A O 1
ATOM 709 N N . VAL A 1 92 ? -0.365 0.481 -9.187 1.00 89.69 92 VAL A N 1
ATOM 710 C CA . VAL A 1 92 ? -0.607 -0.730 -9.991 1.00 89.69 92 VAL A CA 1
ATOM 711 C C . VAL A 1 92 ? -1.224 -0.400 -11.357 1.00 89.69 92 VAL A C 1
ATOM 713 O O . VAL A 1 92 ? -0.873 -1.032 -12.352 1.00 89.69 92 VAL A O 1
ATOM 716 N N . LYS A 1 93 ? -2.115 0.593 -11.437 1.00 87.12 93 LYS A N 1
ATOM 717 C CA . LYS A 1 93 ? -2.711 1.027 -12.710 1.00 87.12 93 LYS A CA 1
ATOM 718 C C . LYS A 1 93 ? -1.672 1.634 -13.647 1.00 87.12 93 LYS A C 1
ATOM 720 O O . LYS A 1 93 ? -1.745 1.414 -14.854 1.00 87.12 93 LYS A O 1
ATOM 725 N N . GLU A 1 94 ? -0.697 2.365 -13.116 1.00 90.00 94 GLU A N 1
ATOM 726 C CA . GLU A 1 94 ? 0.278 3.110 -13.920 1.00 90.00 94 GLU A CA 1
ATOM 727 C C . GLU A 1 94 ? 1.496 2.270 -14.343 1.00 90.00 94 GLU A C 1
ATOM 729 O O . GLU A 1 94 ? 2.020 2.443 -15.449 1.00 90.00 94 GLU A O 1
ATOM 734 N N . ILE A 1 95 ? 1.918 1.307 -13.519 1.00 90.00 95 ILE A N 1
ATOM 735 C CA . ILE A 1 95 ? 3.109 0.484 -13.767 1.00 90.00 95 ILE A CA 1
ATOM 736 C C . ILE A 1 95 ? 2.787 -0.663 -14.756 1.00 90.00 95 ILE A C 1
ATOM 738 O O . ILE A 1 95 ? 1.774 -1.346 -14.613 1.00 90.00 95 ILE A O 1
ATOM 742 N N . PRO A 1 96 ? 3.636 -0.949 -15.764 1.00 89.69 96 PRO A N 1
ATOM 743 C CA . PRO A 1 96 ? 3.507 -2.149 -16.593 1.00 89.69 96 PRO A CA 1
ATOM 744 C C . PRO A 1 96 ? 3.637 -3.436 -15.770 1.00 89.69 96 PRO A C 1
ATOM 746 O O . PRO A 1 96 ? 4.495 -3.543 -14.895 1.00 89.69 96 PRO A O 1
ATOM 749 N N . ILE A 1 97 ? 2.828 -4.449 -16.073 1.00 84.56 97 ILE A N 1
ATOM 750 C CA . ILE A 1 97 ? 2.728 -5.661 -15.246 1.00 84.56 97 ILE A CA 1
ATOM 751 C C . ILE A 1 97 ? 4.022 -6.499 -15.206 1.00 84.56 97 ILE A C 1
ATOM 753 O O . ILE A 1 97 ? 4.277 -7.230 -14.240 1.00 84.56 97 ILE A O 1
ATOM 757 N N . GLU A 1 98 ? 4.853 -6.392 -16.243 1.00 87.69 98 GLU A N 1
ATOM 758 C CA . GLU A 1 98 ? 6.162 -7.041 -16.358 1.00 87.69 98 GLU A CA 1
ATOM 759 C C . GLU A 1 98 ? 7.271 -6.294 -15.606 1.00 87.69 98 GLU A C 1
ATOM 761 O O . GLU A 1 98 ? 8.365 -6.833 -15.433 1.00 87.69 98 GLU A O 1
ATOM 766 N N . HIS A 1 99 ? 7.016 -5.063 -15.157 1.00 90.81 99 HIS A N 1
ATOM 767 C CA . HIS A 1 99 ? 8.007 -4.257 -14.458 1.00 90.81 99 HIS A CA 1
ATOM 768 C C . HIS A 1 99 ? 8.293 -4.823 -13.058 1.00 90.81 99 HIS A C 1
ATOM 770 O O . HIS A 1 99 ? 7.382 -5.207 -12.322 1.00 90.81 99 HIS A O 1
ATOM 776 N N . GLU A 1 100 ? 9.565 -4.818 -12.644 1.00 91.56 100 GLU A N 1
ATOM 777 C CA . GLU A 1 100 ? 10.002 -5.390 -11.360 1.00 91.56 100 GLU A CA 1
ATOM 778 C C . GLU A 1 100 ? 9.307 -4.760 -10.142 1.00 91.56 100 GLU A C 1
ATOM 780 O O . GLU A 1 100 ? 9.092 -5.432 -9.134 1.00 91.56 100 GLU A O 1
ATOM 785 N N . ALA A 1 101 ? 8.898 -3.490 -10.247 1.00 93.44 101 ALA A N 1
ATOM 786 C CA . ALA A 1 101 ? 8.169 -2.783 -9.196 1.00 93.44 101 ALA A CA 1
ATOM 787 C C . ALA A 1 101 ? 6.876 -3.506 -8.786 1.00 93.44 101 ALA A C 1
ATOM 789 O O . ALA A 1 101 ? 6.536 -3.485 -7.606 1.00 93.44 101 ALA A O 1
ATOM 790 N N . MET A 1 102 ? 6.207 -4.216 -9.705 1.00 92.38 102 MET A N 1
ATOM 791 C CA . MET A 1 102 ? 5.020 -5.010 -9.370 1.00 92.38 102 MET A CA 1
ATOM 792 C C . MET A 1 102 ? 5.330 -6.105 -8.356 1.00 92.38 102 MET A C 1
ATOM 794 O O . MET A 1 102 ? 4.592 -6.271 -7.388 1.00 92.38 102 MET A O 1
ATOM 798 N N . GLN A 1 103 ? 6.450 -6.814 -8.528 1.00 93.38 103 GLN A N 1
ATOM 799 C CA . GLN A 1 103 ? 6.857 -7.831 -7.559 1.00 93.38 103 GLN A CA 1
ATOM 800 C C . GLN A 1 103 ? 7.173 -7.202 -6.202 1.00 93.38 103 GLN A C 1
ATOM 802 O O . GLN A 1 103 ? 6.840 -7.770 -5.168 1.00 93.38 103 GLN A O 1
ATOM 807 N N . ARG A 1 104 ? 7.753 -5.998 -6.188 1.00 95.75 104 ARG A N 1
ATOM 808 C CA . ARG A 1 104 ? 8.048 -5.289 -4.937 1.00 95.75 104 ARG A CA 1
ATOM 809 C C . ARG A 1 104 ? 6.775 -4.905 -4.188 1.00 95.75 104 ARG A C 1
ATOM 811 O O . ARG A 1 104 ? 6.743 -5.041 -2.969 1.00 95.75 104 ARG A O 1
ATOM 818 N N . LEU A 1 105 ? 5.730 -4.477 -4.902 1.00 94.56 105 LEU A N 1
ATOM 819 C CA . LEU A 1 105 ? 4.408 -4.205 -4.326 1.00 94.56 105 LEU A CA 1
ATOM 820 C C . LEU A 1 105 ? 3.757 -5.482 -3.766 1.00 94.56 105 LEU A C 1
ATOM 822 O O . LEU A 1 105 ? 3.180 -5.442 -2.680 1.00 94.56 105 LEU A O 1
ATOM 826 N N . ILE A 1 106 ? 3.900 -6.623 -4.449 1.00 92.00 106 ILE A N 1
ATOM 827 C CA . ILE A 1 106 ? 3.435 -7.932 -3.955 1.00 92.00 106 ILE A CA 1
ATOM 828 C C . ILE A 1 106 ? 4.177 -8.325 -2.674 1.00 92.00 106 ILE A C 1
ATOM 830 O O . ILE A 1 106 ? 3.549 -8.662 -1.669 1.00 92.00 106 ILE A O 1
ATOM 834 N N . ASP A 1 107 ? 5.507 -8.232 -2.686 1.00 95.06 107 ASP A N 1
ATOM 835 C CA . ASP A 1 107 ? 6.353 -8.550 -1.536 1.00 95.06 107 ASP A CA 1
ATOM 836 C C . ASP A 1 107 ? 6.008 -7.644 -0.337 1.00 95.06 107 ASP A C 1
ATOM 838 O O . ASP A 1 107 ? 5.927 -8.114 0.799 1.00 95.06 107 ASP A O 1
ATOM 842 N N . PHE A 1 108 ? 5.727 -6.359 -0.585 1.00 95.69 108 PHE A N 1
ATOM 843 C CA . PHE A 1 108 ? 5.220 -5.415 0.415 1.00 95.69 108 PHE A CA 1
ATOM 844 C C . PHE A 1 108 ? 3.901 -5.870 1.042 1.00 95.69 108 PHE A C 1
ATOM 846 O O . PHE A 1 108 ? 3.809 -5.914 2.271 1.00 95.69 108 PHE A O 1
ATOM 853 N N . ILE A 1 109 ? 2.904 -6.243 0.233 1.00 92.19 109 ILE A N 1
ATOM 854 C CA . ILE A 1 109 ? 1.622 -6.745 0.746 1.00 92.19 109 ILE A CA 1
ATOM 855 C C . ILE A 1 109 ? 1.862 -8.009 1.580 1.00 92.19 109 ILE A C 1
ATOM 857 O O . ILE A 1 109 ? 1.326 -8.129 2.681 1.00 92.19 109 ILE A O 1
ATOM 861 N N . ALA A 1 110 ? 2.719 -8.920 1.113 1.00 91.19 110 ALA A N 1
ATOM 862 C CA . ALA A 1 110 ? 3.049 -10.145 1.832 1.00 91.19 110 ALA A CA 1
ATOM 863 C C . ALA A 1 110 ? 3.665 -9.879 3.217 1.00 91.19 110 ALA A C 1
ATOM 865 O O . ALA A 1 110 ? 3.323 -10.565 4.179 1.00 91.19 110 ALA A O 1
ATOM 866 N N . GLU A 1 111 ? 4.556 -8.892 3.351 1.00 94.75 111 GLU A N 1
ATOM 867 C CA . GLU A 1 111 ? 5.119 -8.504 4.652 1.00 94.75 111 GLU A CA 1
ATOM 868 C C . GLU A 1 111 ? 4.120 -7.721 5.519 1.00 94.75 111 GLU A C 1
ATOM 870 O O . GLU A 1 111 ? 4.096 -7.901 6.738 1.00 94.75 111 GLU A O 1
ATOM 875 N N . LEU A 1 112 ? 3.252 -6.901 4.917 1.00 93.38 112 LEU A N 1
ATOM 876 C CA . LEU A 1 112 ? 2.201 -6.164 5.624 1.00 93.38 112 LEU A CA 1
ATOM 877 C C . LEU A 1 112 ? 1.225 -7.113 6.326 1.00 93.38 112 LEU A C 1
ATOM 879 O O . LEU A 1 112 ? 0.915 -6.911 7.499 1.00 93.38 112 LEU A O 1
ATOM 883 N N . LYS A 1 113 ? 0.830 -8.202 5.659 1.00 89.69 113 LYS A N 1
ATOM 884 C CA . LYS A 1 113 ? -0.043 -9.250 6.219 1.00 89.69 113 LYS A CA 1
ATOM 885 C C . LYS A 1 113 ? 0.534 -9.961 7.446 1.00 89.69 113 LYS A C 1
ATOM 887 O O . LYS A 1 113 ? -0.219 -10.536 8.224 1.00 89.69 113 LYS A O 1
ATOM 892 N N . LYS A 1 114 ? 1.856 -9.930 7.642 1.00 90.88 114 LYS A N 1
ATOM 893 C CA . LYS A 1 114 ? 2.515 -10.549 8.807 1.00 90.88 114 LYS A CA 1
ATOM 894 C C . LYS A 1 114 ? 2.481 -9.663 10.048 1.00 90.88 114 LYS A C 1
ATOM 896 O O . LYS A 1 114 ? 2.798 -10.139 11.140 1.00 90.88 114 LYS A O 1
ATOM 901 N N . ILE A 1 115 ? 2.153 -8.379 9.901 1.00 91.06 115 ILE A N 1
ATOM 902 C CA . ILE A 1 115 ? 2.023 -7.475 11.042 1.00 91.06 115 ILE A CA 1
ATOM 903 C C . ILE A 1 115 ? 0.828 -7.931 11.882 1.00 91.06 115 ILE A C 1
ATOM 905 O O . ILE A 1 115 ? -0.220 -8.282 11.348 1.00 91.06 115 ILE A O 1
ATOM 909 N N . GLY A 1 116 ? 1.022 -7.964 13.206 1.00 81.94 116 GLY A N 1
ATOM 910 C CA . GLY A 1 116 ? 0.081 -8.552 14.157 1.00 81.94 116 GLY A CA 1
ATOM 911 C C . GLY A 1 116 ? -1.375 -8.139 13.926 1.00 81.94 116 GLY A C 1
ATOM 912 O O . GLY A 1 116 ? -1.680 -6.985 13.631 1.00 81.94 116 GLY A O 1
ATOM 913 N N . VAL A 1 117 ? -2.270 -9.108 14.100 1.00 74.69 117 VAL A N 1
ATOM 914 C CA . VAL A 1 117 ? -3.689 -8.965 13.780 1.00 74.69 117 VAL A CA 1
ATOM 915 C C . VAL A 1 117 ? -4.370 -7.987 14.737 1.00 74.69 117 VAL A C 1
ATOM 917 O O . VAL A 1 117 ? -4.481 -8.243 15.937 1.00 74.69 117 VAL A O 1
ATOM 920 N N . GLN A 1 118 ? -4.891 -6.891 14.186 1.00 84.25 118 GLN A N 1
ATOM 921 C CA . GLN A 1 118 ? -5.863 -6.028 14.852 1.00 84.25 118 GLN A CA 1
ATOM 922 C C . GLN A 1 118 ? -7.255 -6.301 14.280 1.00 84.25 118 GLN A C 1
ATOM 924 O O . GLN A 1 118 ? -7.436 -6.272 13.070 1.00 84.25 118 GLN A O 1
ATOM 929 N N . VAL A 1 119 ? -8.250 -6.532 15.136 1.00 87.88 119 VAL A N 1
ATOM 930 C CA . VAL A 1 119 ? -9.638 -6.685 14.682 1.00 87.88 119 VAL A CA 1
ATOM 931 C C . VAL A 1 119 ? -10.296 -5.312 14.565 1.00 87.88 119 VAL A C 1
ATOM 933 O O . VAL A 1 119 ? -10.324 -4.548 15.534 1.00 87.88 119 VAL A O 1
ATOM 936 N N . LEU A 1 120 ? -10.815 -5.002 13.381 1.00 86.56 120 LEU A N 1
ATOM 937 C CA . LEU A 1 120 ? -11.586 -3.793 13.090 1.00 86.56 120 LEU A CA 1
ATOM 938 C C . LEU A 1 120 ? -13.037 -4.174 12.833 1.00 86.56 120 LEU A C 1
ATOM 940 O O . LEU A 1 120 ? -13.302 -5.280 12.385 1.00 86.56 120 LEU A O 1
ATOM 944 N N . HIS A 1 121 ? -13.957 -3.255 13.092 1.00 85.00 121 HIS A N 1
ATOM 945 C CA . HIS A 1 121 ? -15.372 -3.401 12.792 1.00 85.00 121 HIS A CA 1
ATOM 946 C C . HIS A 1 121 ? -15.737 -2.449 11.649 1.00 85.00 121 HIS A C 1
ATOM 948 O O . HIS A 1 121 ? -15.910 -1.248 11.866 1.00 85.00 121 HIS A O 1
ATOM 954 N N . ILE A 1 122 ? -15.792 -2.972 10.424 1.00 76.12 122 ILE A N 1
ATOM 955 C CA . ILE A 1 122 ? -16.031 -2.201 9.197 1.00 76.12 122 ILE A CA 1
ATOM 956 C C . ILE A 1 122 ? -17.071 -2.945 8.355 1.00 76.12 122 ILE A C 1
ATOM 958 O O . ILE A 1 122 ? -17.090 -4.174 8.324 1.00 76.12 122 ILE A O 1
ATOM 962 N N . TRP A 1 123 ? -17.970 -2.200 7.705 1.00 74.50 123 TRP A N 1
ATOM 963 C CA . TRP A 1 123 ? -19.071 -2.751 6.898 1.00 74.50 123 TRP A CA 1
ATOM 964 C C . TRP A 1 123 ? -19.956 -3.754 7.659 1.00 74.50 123 TRP A C 1
ATOM 966 O O . TRP A 1 123 ? -20.396 -4.761 7.112 1.00 74.50 123 TRP A O 1
ATOM 976 N N . GLY A 1 124 ? -20.192 -3.499 8.950 1.00 78.31 124 GLY A N 1
ATOM 977 C CA . GLY A 1 124 ? -21.046 -4.340 9.794 1.00 78.31 124 GLY A CA 1
ATOM 978 C C . GLY A 1 124 ? -20.444 -5.695 10.178 1.00 78.31 124 GLY A C 1
ATOM 979 O O . GLY A 1 124 ? -21.152 -6.521 10.749 1.00 78.31 124 GLY A O 1
ATOM 980 N N . ARG A 1 125 ? -19.154 -5.936 9.908 1.00 82.62 125 ARG A N 1
ATOM 981 C CA . ARG A 1 125 ? -18.451 -7.165 10.302 1.00 82.62 125 ARG A CA 1
ATOM 982 C C . ARG A 1 125 ? -17.097 -6.879 10.927 1.00 82.62 125 ARG A C 1
ATOM 984 O O . ARG A 1 125 ? -16.488 -5.833 10.706 1.00 82.62 125 ARG A O 1
ATOM 991 N N . ASP A 1 126 ? -16.613 -7.863 11.669 1.00 86.00 126 ASP A N 1
ATOM 992 C CA . ASP A 1 126 ? -15.238 -7.870 12.137 1.00 86.00 126 ASP A CA 1
ATOM 993 C C . ASP A 1 126 ? -14.302 -8.334 11.007 1.00 86.00 126 ASP A C 1
ATOM 995 O O . ASP A 1 126 ? -14.608 -9.269 10.261 1.00 86.00 126 ASP A O 1
ATOM 999 N N . ILE A 1 127 ? -13.169 -7.651 10.865 1.00 82.62 127 ILE A N 1
ATOM 1000 C CA . ILE A 1 127 ? -12.108 -7.954 9.900 1.00 82.62 127 ILE A CA 1
ATOM 1001 C C . ILE A 1 127 ? -10.760 -7.984 10.614 1.00 82.62 127 ILE A C 1
ATOM 1003 O O . ILE A 1 127 ? -10.491 -7.167 11.500 1.00 82.62 127 ILE A O 1
ATOM 1007 N N . ARG A 1 128 ? -9.883 -8.904 10.219 1.00 85.69 128 ARG A N 1
ATOM 1008 C CA . ARG A 1 128 ? -8.490 -8.935 10.676 1.00 85.69 128 ARG A CA 1
ATOM 1009 C C . ARG A 1 128 ? -7.649 -8.013 9.799 1.00 85.69 128 ARG A C 1
ATOM 1011 O O . ARG A 1 128 ? -7.393 -8.309 8.634 1.00 85.69 128 ARG A O 1
ATOM 1018 N N . LEU A 1 129 ? -7.243 -6.880 10.366 1.00 84.94 129 LEU A N 1
ATOM 1019 C CA . LEU A 1 129 ? -6.408 -5.884 9.706 1.00 84.94 129 LEU A CA 1
ATOM 1020 C C . LEU A 1 129 ? -5.136 -6.523 9.146 1.00 84.94 129 LEU A C 1
ATOM 1022 O O . LEU A 1 129 ? -4.507 -7.368 9.783 1.00 84.94 129 LEU A O 1
ATOM 1026 N N . TRP A 1 130 ? -4.792 -6.059 7.950 1.00 87.00 130 TRP A N 1
ATOM 1027 C CA . TRP A 1 130 ? -3.773 -6.556 7.030 1.00 87.00 130 TRP A CA 1
ATOM 1028 C C . TRP A 1 130 ? -4.034 -7.963 6.503 1.00 87.00 130 TRP A C 1
ATOM 1030 O O . TRP A 1 130 ? -4.036 -8.123 5.292 1.00 87.00 130 TRP A O 1
ATOM 1040 N N . ASP A 1 131 ? -4.329 -8.948 7.353 1.00 82.25 131 ASP A N 1
ATOM 1041 C CA . ASP A 1 131 ? -4.517 -10.345 6.929 1.00 82.25 131 ASP A CA 1
ATOM 1042 C C . ASP A 1 131 ? -5.661 -10.521 5.917 1.00 82.25 131 ASP A C 1
ATOM 1044 O O . ASP A 1 131 ? -5.510 -11.192 4.894 1.00 82.25 131 ASP A O 1
ATOM 1048 N N . GLU A 1 132 ? -6.793 -9.863 6.166 1.00 76.06 132 GLU A N 1
ATOM 1049 C CA . GLU A 1 132 ? -7.949 -9.874 5.263 1.00 76.06 132 GLU A CA 1
ATOM 1050 C C . GLU A 1 132 ? -7.884 -8.759 4.207 1.00 76.06 132 GLU A C 1
ATOM 1052 O O . GLU A 1 132 ? -8.816 -8.612 3.420 1.00 76.06 132 GLU A O 1
ATOM 1057 N N . LEU A 1 133 ? -6.787 -7.988 4.170 1.00 71.12 133 LEU A N 1
ATOM 1058 C CA . LEU A 1 133 ? -6.544 -6.945 3.180 1.00 71.12 133 LEU A CA 1
ATOM 1059 C C . LEU A 1 133 ? -5.583 -7.427 2.051 1.00 71.12 133 LEU A C 1
ATOM 1061 O O . LEU A 1 133 ? -4.805 -8.362 2.266 1.00 71.12 133 LEU A O 1
ATOM 1065 N N . PRO A 1 134 ? -5.589 -6.805 0.851 1.00 61.12 134 PRO A N 1
ATOM 1066 C CA . PRO A 1 134 ? -6.515 -5.765 0.402 1.00 61.12 134 PRO A CA 1
ATOM 1067 C C . PRO A 1 134 ? -7.963 -6.258 0.426 1.00 61.12 134 PRO A C 1
ATOM 1069 O O . PRO A 1 134 ? -8.304 -7.266 -0.191 1.00 61.12 134 PRO A O 1
ATOM 1072 N N . LEU A 1 135 ? -8.823 -5.533 1.149 1.00 61.66 135 LEU A N 1
ATOM 1073 C CA . LEU A 1 135 ? -10.263 -5.706 1.046 1.00 61.66 135 LEU A CA 1
ATOM 1074 C C . LEU A 1 135 ? -10.610 -4.940 -0.214 1.00 61.66 135 LEU A C 1
ATOM 1076 O O . LEU A 1 135 ? -10.858 -3.737 -0.187 1.00 61.66 135 LEU A O 1
ATOM 1080 N N . LEU A 1 136 ? -10.537 -5.654 -1.326 1.00 54.34 136 LEU A N 1
ATOM 1081 C CA . LEU A 1 136 ? -11.152 -5.251 -2.572 1.00 54.34 136 LEU A CA 1
ATOM 1082 C C . LEU A 1 136 ? -12.654 -5.242 -2.279 1.00 54.34 136 LEU A C 1
ATOM 1084 O O . LEU A 1 136 ? -13.324 -6.269 -2.350 1.00 54.34 136 LEU A O 1
ATOM 1088 N N . ASN A 1 137 ? -13.129 -4.110 -1.759 1.00 44.53 137 ASN A N 1
ATOM 1089 C CA . ASN A 1 137 ? -14.527 -3.831 -1.454 1.00 44.53 137 ASN A CA 1
ATOM 1090 C C . ASN A 1 137 ? -15.396 -4.300 -2.637 1.00 44.53 137 ASN A C 1
ATOM 1092 O O . ASN A 1 137 ? -14.940 -4.186 -3.770 1.00 44.53 137 ASN A O 1
ATOM 1096 N N . PRO A 1 138 ? -16.628 -4.789 -2.436 1.00 43.50 138 PRO A N 1
ATOM 1097 C CA . PRO A 1 138 ? -17.638 -4.804 -3.487 1.00 43.50 138 PRO A CA 1
ATOM 1098 C C . PRO A 1 138 ? -17.639 -3.543 -4.359 1.00 43.50 138 PRO A C 1
ATOM 1100 O O . PRO A 1 138 ? -17.715 -3.696 -5.557 1.00 43.50 138 PRO A O 1
ATOM 1103 N N . GLU A 1 139 ? -17.422 -2.341 -3.820 1.00 40.69 139 GLU A N 1
ATOM 1104 C CA . GLU A 1 139 ? -17.270 -1.101 -4.609 1.00 40.69 139 GLU A CA 1
ATOM 1105 C C . GLU A 1 139 ? -15.981 -1.080 -5.460 1.00 40.69 139 GLU A C 1
ATOM 1107 O O . GLU A 1 139 ? -15.972 -0.531 -6.552 1.00 40.69 139 GLU A O 1
ATOM 1112 N N . PHE A 1 140 ? -14.904 -1.731 -5.008 1.00 50.69 140 PHE A N 1
ATOM 1113 C CA . PHE A 1 140 ? -13.676 -1.959 -5.786 1.00 50.69 140 PHE A CA 1
ATOM 1114 C C . PHE A 1 140 ? -13.860 -3.059 -6.844 1.00 50.69 140 PHE A C 1
ATOM 1116 O O . PHE A 1 140 ? -13.323 -2.953 -7.937 1.00 50.69 140 PHE A O 1
ATOM 1123 N N . VAL A 1 141 ? -14.642 -4.099 -6.540 1.00 48.72 141 VAL A N 1
ATOM 1124 C CA . VAL A 1 141 ? -15.075 -5.140 -7.487 1.00 48.72 141 VAL A CA 1
ATOM 1125 C C . VAL A 1 141 ? -16.085 -4.574 -8.497 1.00 48.72 141 VAL A C 1
ATOM 1127 O O . VAL A 1 141 ? -16.069 -4.953 -9.658 1.00 48.72 141 VAL A O 1
ATOM 1130 N N . GLU A 1 142 ? -16.931 -3.631 -8.095 1.00 46.41 142 GLU A N 1
ATOM 1131 C CA . GLU A 1 142 ? -17.885 -2.926 -8.954 1.00 46.41 142 GLU A CA 1
ATOM 1132 C C . GLU A 1 142 ? -17.171 -1.882 -9.819 1.00 46.41 142 GLU A C 1
ATOM 1134 O O . GLU A 1 142 ? -17.520 -1.729 -10.986 1.00 46.41 142 GLU A O 1
ATOM 1139 N N . GLU A 1 143 ? -16.125 -1.222 -9.310 1.00 47.97 143 GLU A N 1
ATOM 1140 C CA . GLU A 1 143 ? -15.205 -0.438 -10.142 1.00 47.97 143 GLU A CA 1
ATOM 1141 C C . GLU A 1 143 ? -14.460 -1.311 -11.164 1.00 47.97 143 GLU A C 1
ATOM 1143 O O . GLU A 1 143 ? -14.221 -0.841 -12.277 1.00 47.97 143 GLU A O 1
ATOM 1148 N N . TRP A 1 144 ? -14.147 -2.571 -10.828 1.00 48.53 144 TRP A N 1
ATOM 1149 C CA . TRP A 1 144 ? -13.568 -3.553 -11.759 1.00 48.53 144 TRP A CA 1
ATOM 1150 C C . TRP A 1 144 ? -14.565 -4.017 -12.826 1.00 48.53 144 TRP A C 1
ATOM 1152 O O . TRP A 1 144 ? -14.190 -4.155 -13.985 1.00 48.53 144 TRP A O 1
ATOM 1162 N N . ASP A 1 145 ? -15.831 -4.225 -12.459 1.00 47.03 145 ASP A N 1
ATOM 1163 C CA . ASP A 1 145 ? -16.872 -4.734 -13.365 1.00 47.03 145 ASP A CA 1
ATOM 1164 C C . ASP A 1 145 ? -17.431 -3.662 -14.327 1.00 47.03 145 ASP A C 1
ATOM 1166 O O . ASP A 1 145 ? -18.152 -3.999 -15.268 1.00 47.03 145 ASP A O 1
ATOM 1170 N N . GLN A 1 146 ? -17.135 -2.371 -14.114 1.00 49.41 146 GLN A N 1
ATOM 1171 C CA . GLN A 1 146 ? -17.758 -1.270 -14.868 1.00 49.41 146 GLN A CA 1
ATOM 1172 C C . GLN A 1 146 ? -16.859 -0.546 -15.876 1.00 49.41 146 GLN A C 1
ATOM 1174 O O . GLN A 1 146 ? -17.334 0.407 -16.504 1.00 49.41 146 GLN A O 1
ATOM 1179 N N . ARG A 1 147 ? -15.589 -0.928 -16.067 1.00 54.22 147 ARG A N 1
ATOM 1180 C CA . ARG A 1 147 ? -14.687 -0.136 -16.921 1.00 54.22 147 ARG A CA 1
ATOM 1181 C C . ARG A 1 147 ? -13.764 -0.962 -17.818 1.00 54.22 147 ARG A C 1
ATOM 1183 O O . ARG A 1 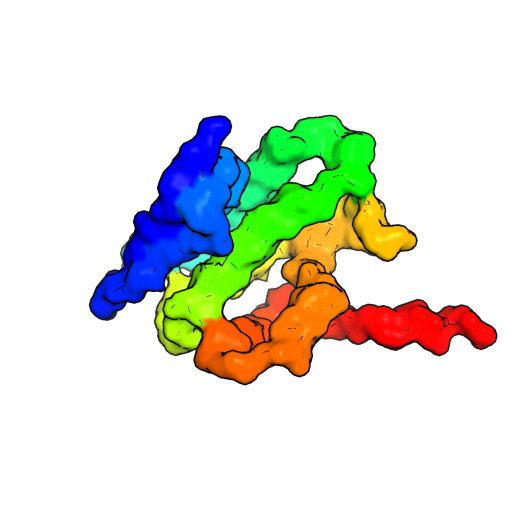147 ? -13.042 -1.837 -17.362 1.00 54.22 147 ARG A O 1
ATOM 1190 N N . ASP A 1 148 ? -13.738 -0.579 -19.093 1.00 54.56 148 ASP A N 1
ATOM 1191 C CA . ASP A 1 148 ? -12.797 -1.064 -20.104 1.00 54.56 148 ASP A CA 1
ATOM 1192 C C . ASP A 1 148 ? -11.469 -0.281 -20.033 1.00 54.56 148 ASP A C 1
ATOM 1194 O O . ASP A 1 148 ? -11.476 0.944 -19.874 1.00 54.56 148 ASP A O 1
ATOM 1198 N N . GLY A 1 149 ? -10.320 -0.953 -20.196 1.00 65.81 149 GLY A N 1
ATOM 1199 C CA . GLY A 1 149 ? -9.023 -0.292 -20.408 1.00 65.81 149 GLY A CA 1
ATOM 1200 C C . GLY A 1 149 ? -7.804 -0.997 -19.800 1.00 65.81 149 GLY A C 1
ATOM 1201 O O . GLY A 1 149 ? -7.916 -1.793 -18.875 1.00 65.81 149 GLY A O 1
ATOM 1202 N N . VAL A 1 150 ? -6.613 -0.632 -20.293 1.00 68.12 150 VAL A N 1
ATOM 1203 C CA . VAL A 1 150 ? -5.310 -1.238 -19.930 1.00 68.12 150 VAL A CA 1
ATOM 1204 C C . VAL A 1 150 ? -5.007 -1.170 -18.423 1.00 68.12 150 VAL A C 1
ATOM 1206 O O . VAL A 1 150 ? -4.317 -2.029 -17.882 1.00 68.12 150 VAL A O 1
ATOM 1209 N N . GLU A 1 151 ? -5.517 -0.156 -17.727 1.00 71.75 151 GLU A N 1
ATOM 1210 C CA . GLU A 1 151 ? -5.369 -0.001 -16.272 1.00 71.75 151 GLU A CA 1
ATOM 1211 C C . GLU A 1 151 ? -6.090 -1.107 -15.486 1.00 71.75 151 GLU A C 1
ATOM 1213 O O . GLU A 1 151 ? -5.587 -1.572 -14.462 1.00 71.75 151 GLU A O 1
ATOM 1218 N N . TRP A 1 152 ? -7.249 -1.555 -15.976 1.00 71.50 152 TRP A N 1
ATOM 1219 C CA . TRP A 1 152 ? -8.045 -2.609 -15.343 1.00 71.50 152 TRP A CA 1
ATOM 1220 C C . TRP A 1 152 ? -7.442 -3.984 -15.592 1.00 71.50 152 TRP A C 1
ATOM 1222 O O . TRP A 1 152 ? -7.327 -4.768 -14.649 1.00 71.50 152 TRP A O 1
ATOM 1232 N N . ASP A 1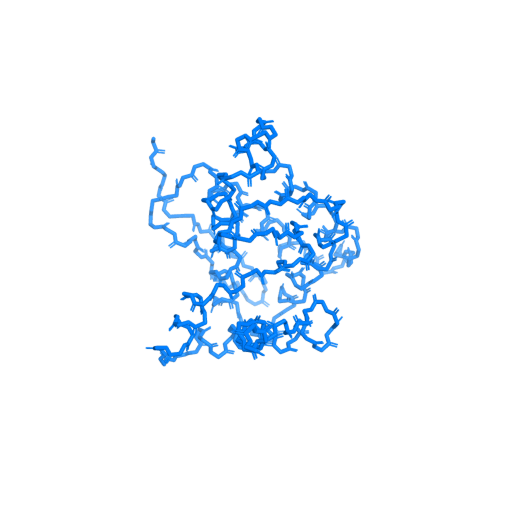 153 ? -6.931 -4.220 -16.803 1.00 75.88 153 ASP A N 1
ATOM 1233 C CA . ASP A 1 153 ? -6.147 -5.418 -17.112 1.00 75.88 153 ASP A CA 1
ATOM 1234 C C . ASP A 1 153 ? -4.955 -5.547 -16.148 1.00 75.88 153 ASP A C 1
ATOM 1236 O O . ASP A 1 153 ? -4.694 -6.619 -15.605 1.00 75.88 153 ASP A O 1
ATOM 1240 N N . ARG A 1 154 ? -4.259 -4.438 -15.853 1.00 81.25 154 ARG A N 1
ATOM 1241 C CA . ARG A 1 154 ? -3.131 -4.429 -14.903 1.00 81.25 154 ARG A CA 1
ATOM 1242 C C . ARG A 1 154 ? -3.556 -4.786 -13.485 1.00 81.25 154 ARG A C 1
ATOM 1244 O O . ARG A 1 154 ? -2.866 -5.570 -12.837 1.00 81.25 154 ARG A O 1
ATOM 1251 N N . LEU A 1 155 ? -4.676 -4.248 -13.003 1.00 77.50 155 LEU A N 1
ATOM 1252 C CA . LEU A 1 155 ? -5.207 -4.593 -11.682 1.00 77.50 155 LEU A CA 1
ATOM 1253 C C . LEU A 1 155 ? -5.613 -6.066 -11.594 1.00 77.50 155 LEU A C 1
ATOM 1255 O O . LEU A 1 155 ? -5.284 -6.726 -10.606 1.00 77.50 155 LEU A O 1
ATOM 1259 N N . GLN A 1 156 ? -6.275 -6.590 -12.627 1.00 76.25 156 GLN A N 1
ATOM 1260 C CA . GLN A 1 156 ? -6.644 -8.001 -12.693 1.00 76.25 156 GLN A CA 1
ATOM 1261 C C . GLN A 1 156 ? -5.399 -8.892 -12.687 1.00 76.25 156 GLN A C 1
ATOM 1263 O O . GLN A 1 156 ? -5.288 -9.794 -11.862 1.00 76.25 156 GLN A O 1
ATOM 1268 N N . MET A 1 157 ? -4.409 -8.597 -13.528 1.00 79.69 157 MET A N 1
ATOM 1269 C CA . MET A 1 157 ? -3.173 -9.377 -13.564 1.00 79.69 157 MET A CA 1
ATOM 1270 C C . MET A 1 157 ? -2.366 -9.257 -12.264 1.00 79.69 157 MET A C 1
ATOM 1272 O O . MET A 1 157 ? -1.703 -10.209 -11.852 1.00 79.69 157 MET A O 1
ATOM 1276 N N . PHE A 1 158 ? -2.408 -8.104 -11.592 1.00 83.44 158 PHE A N 1
ATOM 1277 C CA . PHE A 1 158 ? -1.787 -7.930 -10.281 1.00 83.44 158 PHE A CA 1
ATOM 1278 C C . PHE A 1 158 ? -2.467 -8.796 -9.217 1.00 83.44 158 PHE A C 1
ATOM 1280 O O . PHE A 1 158 ? -1.784 -9.449 -8.429 1.00 83.44 158 PHE A O 1
ATOM 1287 N N . ARG A 1 159 ? -3.803 -8.865 -9.229 1.00 80.62 159 ARG A N 1
ATOM 1288 C CA . ARG A 1 159 ? -4.564 -9.796 -8.389 1.00 80.62 159 ARG A CA 1
ATOM 1289 C C . ARG A 1 159 ? -4.175 -11.245 -8.675 1.00 80.62 159 ARG A C 1
ATOM 1291 O O . ARG A 1 159 ? -3.870 -11.970 -7.732 1.00 80.62 159 ARG A O 1
ATOM 1298 N N . ASP A 1 160 ? -4.128 -11.647 -9.941 1.00 81.75 160 ASP A N 1
ATOM 1299 C CA . ASP A 1 160 ? -3.753 -13.013 -10.325 1.00 81.75 160 ASP A CA 1
ATOM 1300 C C . ASP A 1 160 ? -2.347 -13.367 -9.810 1.00 81.75 160 ASP A C 1
ATOM 1302 O O . ASP A 1 160 ? -2.114 -14.471 -9.316 1.00 81.75 160 ASP A O 1
ATOM 1306 N N . LYS A 1 161 ? -1.410 -12.407 -9.841 1.00 83.19 161 LYS A N 1
ATOM 1307 C CA . LYS A 1 161 ? -0.075 -12.571 -9.246 1.00 83.19 161 LYS A CA 1
ATOM 1308 C C . LYS A 1 161 ? -0.110 -12.699 -7.721 1.00 83.19 161 LYS A C 1
ATOM 1310 O O . LYS A 1 161 ? 0.607 -13.536 -7.179 1.00 83.19 161 LYS A O 1
ATOM 1315 N N . LEU A 1 162 ? -0.939 -11.920 -7.021 1.00 81.44 162 LEU A N 1
ATOM 1316 C CA . LEU A 1 162 ? -1.115 -12.065 -5.570 1.00 81.44 162 LEU A CA 1
ATOM 1317 C C . LEU A 1 162 ? -1.660 -13.451 -5.192 1.00 81.44 162 LEU A C 1
ATOM 1319 O O . LEU A 1 162 ? -1.250 -14.008 -4.171 1.00 81.44 162 LEU A O 1
ATOM 1323 N N . GLU A 1 163 ? -2.576 -14.000 -5.992 1.00 80.44 163 GLU A N 1
ATOM 1324 C CA . GLU A 1 163 ? -3.117 -15.353 -5.807 1.00 80.44 163 GLU A CA 1
ATOM 1325 C C . GLU A 1 163 ? -2.050 -16.422 -6.085 1.00 80.44 163 GLU A C 1
ATOM 1327 O O . GLU A 1 163 ? -1.866 -17.335 -5.277 1.00 80.44 163 GLU A O 1
ATOM 1332 N N . ALA A 1 164 ? -1.289 -16.277 -7.175 1.00 80.06 164 ALA A N 1
ATOM 1333 C CA . ALA A 1 164 ? -0.204 -17.191 -7.531 1.00 80.06 164 ALA A CA 1
ATOM 1334 C C . ALA A 1 164 ? 0.916 -17.238 -6.472 1.00 80.06 164 ALA A C 1
ATOM 1336 O O . ALA A 1 164 ? 1.437 -18.316 -6.182 1.00 80.06 164 ALA A O 1
ATOM 1337 N N . ASP A 1 165 ? 1.236 -16.100 -5.849 1.00 78.31 165 ASP A N 1
ATOM 1338 C CA . ASP A 1 165 ? 2.234 -15.997 -4.775 1.00 78.31 165 ASP A CA 1
ATOM 1339 C C . ASP A 1 165 ? 1.681 -16.413 -3.392 1.00 78.31 165 ASP A C 1
ATOM 1341 O O . ASP A 1 165 ? 2.398 -16.364 -2.388 1.00 78.31 165 ASP A O 1
ATOM 1345 N N . GLY A 1 166 ? 0.409 -16.827 -3.308 1.00 77.62 166 GLY A N 1
ATOM 1346 C CA . GLY A 1 166 ? -0.244 -17.237 -2.060 1.00 77.62 166 GLY A CA 1
ATOM 1347 C C . GLY A 1 166 ? -0.472 -16.091 -1.068 1.00 77.62 166 GLY A C 1
ATOM 1348 O O . GLY A 1 166 ? -0.706 -16.330 0.118 1.00 77.62 166 GLY A O 1
ATOM 1349 N N . VAL A 1 167 ? -0.389 -14.842 -1.536 1.00 74.75 167 VAL A N 1
ATOM 1350 C CA . VAL A 1 167 ? -0.565 -13.619 -0.737 1.00 74.75 167 VAL A CA 1
ATOM 1351 C C . VAL A 1 167 ? -2.048 -13.266 -0.601 1.00 74.75 167 VAL A C 1
ATOM 1353 O O . VAL A 1 167 ? -2.471 -12.716 0.422 1.00 74.75 167 VAL A O 1
ATOM 1356 N N . TYR A 1 168 ? -2.859 -13.608 -1.604 1.00 66.81 168 TYR A N 1
ATOM 1357 C CA . TYR A 1 168 ? -4.297 -13.361 -1.628 1.00 66.81 168 TYR A CA 1
ATOM 1358 C C . TYR A 1 168 ? -5.085 -14.668 -1.740 1.00 66.81 168 TYR A C 1
ATOM 1360 O O . TYR A 1 168 ? -4.785 -15.528 -2.562 1.00 66.81 168 TYR A O 1
ATOM 1368 N N . VAL A 1 169 ? -6.112 -14.806 -0.901 1.00 59.44 169 VAL A N 1
ATOM 1369 C CA . VAL A 1 169 ? -7.118 -15.865 -1.006 1.00 59.44 169 VAL A CA 1
ATOM 1370 C C . VAL A 1 169 ? -8.443 -15.162 -1.242 1.00 59.44 169 VAL A C 1
ATOM 1372 O O . VAL A 1 169 ? -8.842 -14.329 -0.427 1.00 59.44 169 VAL A O 1
ATOM 1375 N N . ILE A 1 170 ? -9.132 -15.494 -2.337 1.00 53.59 170 ILE A N 1
ATOM 1376 C CA . ILE A 1 170 ? -10.494 -15.013 -2.575 1.00 53.59 170 ILE A CA 1
ATOM 1377 C C . ILE A 1 170 ? -11.374 -15.558 -1.450 1.00 53.59 170 ILE A C 1
ATOM 1379 O O . ILE A 1 170 ? -11.825 -16.706 -1.477 1.00 53.59 170 ILE A O 1
ATOM 1383 N N . HIS A 1 171 ? -11.650 -14.730 -0.451 1.00 48.59 171 HIS A N 1
ATOM 1384 C CA . HIS A 1 171 ? -12.814 -14.945 0.383 1.00 48.59 171 HIS A CA 1
ATOM 1385 C C . HIS A 1 171 ? -14.014 -14.586 -0.487 1.00 48.59 171 HIS A C 1
ATOM 1387 O O . HIS A 1 171 ? -14.273 -13.414 -0.736 1.00 48.59 171 HIS A O 1
ATOM 1393 N N . ASP A 1 172 ? -14.698 -15.599 -1.015 1.00 41.41 172 ASP A N 1
ATOM 1394 C CA . ASP A 1 172 ? -15.943 -15.441 -1.764 1.00 41.41 172 ASP A CA 1
ATOM 1395 C C . ASP A 1 172 ? -16.995 -14.821 -0.824 1.0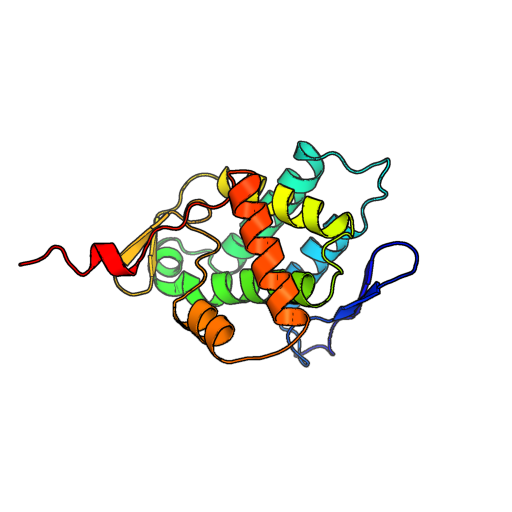0 41.41 172 ASP A C 1
ATOM 1397 O O . ASP A 1 172 ? -17.733 -15.523 -0.129 1.00 41.41 172 ASP A O 1
ATOM 1401 N N . LEU A 1 173 ? -17.004 -13.485 -0.736 1.00 40.72 173 LEU A N 1
ATOM 1402 C CA . LEU A 1 173 ? -17.843 -12.706 0.181 1.00 40.72 173 LEU A CA 1
ATOM 1403 C C . LEU A 1 173 ? -19.336 -12.993 -0.041 1.00 40.72 173 LEU A C 1
ATOM 1405 O O . LEU A 1 173 ? -20.128 -12.871 0.894 1.00 40.72 173 LEU A O 1
ATOM 1409 N N . ARG A 1 174 ? -19.710 -13.452 -1.245 1.00 39.09 174 ARG A N 1
ATOM 1410 C CA . ARG A 1 174 ? -21.080 -13.842 -1.602 1.00 39.09 174 ARG A CA 1
ATOM 1411 C C . ARG A 1 174 ? -21.523 -15.161 -0.959 1.00 39.09 174 ARG A C 1
ATOM 1413 O O . ARG A 1 174 ? -22.714 -15.330 -0.720 1.00 39.09 174 ARG A O 1
ATOM 1420 N N . ARG A 1 175 ? -20.616 -16.087 -0.613 1.00 33.75 175 ARG A N 1
ATOM 1421 C CA . ARG A 1 175 ? -21.007 -17.369 0.018 1.00 33.75 175 ARG A CA 1
ATOM 1422 C C . ARG A 1 175 ? -21.346 -17.266 1.494 1.00 33.75 175 ARG A C 1
ATOM 1424 O O . ARG A 1 175 ? -22.081 -18.111 1.995 1.00 33.75 175 ARG A O 1
ATOM 1431 N N . THR A 1 176 ? -20.832 -16.262 2.194 1.00 35.66 176 THR A N 1
ATOM 1432 C CA . THR A 1 176 ? -21.102 -16.089 3.629 1.00 35.66 176 THR A CA 1
ATOM 1433 C C . THR A 1 176 ? -22.499 -15.552 3.927 1.00 35.66 176 THR A C 1
ATOM 1435 O O . THR A 1 176 ? -22.971 -15.742 5.038 1.00 35.66 176 THR A O 1
ATOM 1438 N N . VAL A 1 177 ? -23.183 -14.949 2.949 1.00 37.44 177 VAL A N 1
ATOM 1439 C CA . VAL A 1 177 ? -24.552 -14.424 3.124 1.00 37.44 177 VAL A CA 1
ATOM 1440 C C . VAL A 1 177 ? -25.621 -15.475 2.777 1.00 37.44 177 VAL A C 1
ATOM 1442 O O . VAL A 1 177 ? -26.782 -15.314 3.118 1.00 37.44 177 VAL A O 1
ATOM 1445 N N . ALA A 1 178 ? -25.242 -16.594 2.148 1.00 35.03 178 ALA A N 1
ATOM 1446 C CA . ALA A 1 178 ? -26.172 -17.641 1.708 1.00 35.03 178 ALA A CA 1
ATOM 1447 C C . ALA A 1 178 ? -26.286 -18.836 2.681 1.00 35.03 178 ALA A C 1
ATOM 1449 O O . ALA A 1 178 ? -26.679 -19.930 2.278 1.00 35.03 178 ALA A O 1
ATOM 1450 N N . ARG A 1 179 ? -25.888 -18.669 3.949 1.00 36.47 179 ARG A N 1
ATOM 1451 C CA . ARG A 1 179 ? -26.007 -19.703 4.993 1.00 36.47 179 ARG A CA 1
ATOM 1452 C C . ARG A 1 179 ? -26.589 -19.142 6.288 1.00 36.47 179 ARG A C 1
ATOM 1454 O O . ARG A 1 179 ? -26.055 -19.381 7.362 1.00 36.47 179 ARG A O 1
ATOM 1461 N N . GLU A 1 180 ? -27.693 -18.425 6.165 1.00 40.53 180 GLU A N 1
ATOM 1462 C CA . GLU A 1 180 ? -28.679 -18.295 7.236 1.00 40.53 180 GLU A CA 1
ATOM 1463 C C . GLU A 1 180 ? -30.057 -18.500 6.601 1.00 40.53 180 GLU A C 1
ATOM 1465 O O . GLU A 1 180 ? -30.727 -17.538 6.256 1.00 40.53 180 GLU A O 1
ATOM 1470 N N . ASP A 1 181 ? -30.410 -19.769 6.383 1.00 36.94 181 ASP A N 1
ATOM 1471 C CA . ASP A 1 181 ? -31.783 -20.273 6.247 1.00 36.94 181 ASP A CA 1
ATOM 1472 C C . ASP A 1 181 ? -31.843 -21.671 6.888 1.00 36.94 181 ASP A C 1
ATOM 1474 O O . ASP A 1 181 ? -30.974 -22.517 6.549 1.00 36.94 181 ASP A O 1
#

pLDDT: mean 79.96, std 17.11, range [33.75, 98.0]

Foldseek 3Di:
DWDAWDWDFADVVTFIATQLDRTDDPLLVQLLVLLRQQRRQPPVRDDLQPSLLVSLVSLVVSLCVVPVDLVCCQEPSVVSLCSNVSRLLSVLLRDDLPRVSLSSSLSNLQSNLVPDWDWHQPPNDTDTPSVQPPPCDVVNVVVLVPDDDPSSVSVVVSVVVNVVVVSDDPPVPVVVVVPDD

InterPro domains:
  IPR022085 Oxopyrrolidines biosynthesis cluster protein G [PF12311] (85-168)

Secondary structure (DSSP, 8-state):
-PEE--EEEETTTTEEEE-S-SEE-HHHHHHHHHHHHHHTS-TTT--HHHHHHHHHHHHHHHHHHH--SHHHHHHH-HHHHHHHHHHHHHHHHHS-TTSHHHHHHHHHHHHHTTSPPPEEEETTEEEETTTT-S---HHHHHHHHT--SHHHHHHHHHHHHHHHTTS-----TTTSSS---

Organism: Aureobasidium pullulans (NCBI:txid5580)

Sequence (181 aa):
MSNAALTATCGNPPIPLHSQSDETSPSEAAMFNILTDLINIPTHEYQKHTSAASTARATNSLYLSLLPDLNFRRTNSYSAIYTIWSELFNFVKEIPIEHEAMQRLIDFIAELKKIGVQVLHIWGRDIRLWDELPLLNPEFVEEWDQRDGVEWDRLQMFRDKLEADGVYVIHDLRRTVARED